Protein AF-A0A706GX93-F1 (afdb_monomer)

Sequence (70 aa):
IEPFDENRVKIKHKLSYVRPTNRGKISEEDTTETPMYVNRGGRLTILQEDQGQLLTLAGEPDGKLRAAGH

Solvent-accessible surface area (backbone atoms only — not comparable to full-atom values): 4694 Å² total; per-residue (Å²): 133,78,82,82,54,86,80,39,50,73,49,75,47,77,50,79,47,76,46,80,49,102,88,53,70,50,76,48,77,49,76,50,74,48,64,24,29,72,44,83,68,71,44,74,32,82,63,81,72,90,76,73,81,56,51,43,97,86,66,47,77,38,74,74,72,66,77,53,74,125

InterPro domains:
  IPR059854 Uncharacterized protein YfdP [PF27127] (1-44)

Structure (mmCIF, N/CA/C/O backbone):
data_AF-A0A706GX93-F1
#
_entry.id   AF-A0A706GX93-F1
#
loop_
_atom_site.group_PDB
_atom_site.id
_atom_site.type_symbol
_atom_site.label_atom_id
_atom_site.label_alt_id
_atom_site.label_comp_id
_atom_site.label_asym_id
_atom_site.label_entity_id
_atom_site.label_seq_id
_atom_site.pdbx_PDB_ins_code
_atom_site.Cartn_x
_atom_site.Cartn_y
_atom_site.Cartn_z
_atom_site.occupancy
_atom_site.B_iso_or_equiv
_atom_site.auth_seq_id
_atom_site.auth_comp_id
_atom_site.auth_asym_id
_atom_site.auth_atom_id
_atom_site.pdbx_PDB_model_num
ATOM 1 N N . ILE A 1 1 ? 6.799 17.175 3.661 1.00 45.06 1 ILE A N 1
ATOM 2 C CA . ILE A 1 1 ? 6.029 16.450 2.623 1.00 45.06 1 ILE A CA 1
ATOM 3 C C . ILE A 1 1 ? 6.821 15.182 2.376 1.00 45.06 1 ILE A C 1
ATOM 5 O O . ILE A 1 1 ? 7.960 15.292 1.946 1.00 45.06 1 ILE A O 1
ATOM 9 N N . GLU A 1 2 ? 6.304 14.043 2.835 1.00 55.69 2 GLU A N 1
ATOM 10 C CA . GLU A 1 2 ? 7.038 12.772 2.901 1.00 55.69 2 GLU A CA 1
ATOM 11 C C . GLU A 1 2 ? 7.248 12.196 1.485 1.00 55.69 2 GLU A C 1
ATOM 13 O O . GLU A 1 2 ? 6.269 11.838 0.831 1.00 55.69 2 GLU A O 1
ATOM 18 N N . PRO A 1 3 ? 8.492 12.094 0.988 1.00 57.91 3 PRO A N 1
ATOM 19 C CA . PRO A 1 3 ? 8.790 11.746 -0.407 1.00 57.91 3 PRO A CA 1
ATOM 20 C C . PRO A 1 3 ? 8.563 10.262 -0.759 1.00 57.91 3 PRO A C 1
ATOM 22 O O . PRO A 1 3 ? 8.733 9.865 -1.907 1.00 57.91 3 PRO A O 1
ATOM 25 N N . PHE A 1 4 ? 8.185 9.418 0.206 1.00 57.72 4 PHE A N 1
ATOM 26 C CA . PHE A 1 4 ? 8.038 7.970 0.004 1.00 57.72 4 PHE A CA 1
ATOM 27 C C . PHE A 1 4 ? 6.710 7.534 -0.643 1.00 57.72 4 PHE A C 1
ATOM 29 O O . PHE A 1 4 ? 6.589 6.369 -1.029 1.00 57.72 4 PHE A O 1
ATOM 36 N N . ASP A 1 5 ? 5.730 8.433 -0.769 1.00 61.81 5 ASP A N 1
ATOM 37 C CA . ASP A 1 5 ? 4.365 8.091 -1.197 1.00 61.81 5 ASP A CA 1
ATOM 38 C C . ASP A 1 5 ? 4.098 8.260 -2.704 1.00 61.81 5 ASP A C 1
ATOM 40 O O . ASP A 1 5 ? 3.118 7.709 -3.200 1.00 61.81 5 ASP A O 1
ATOM 44 N N . GLU A 1 6 ? 4.939 8.978 -3.457 1.00 67.62 6 GLU A N 1
ATOM 45 C CA . GLU A 1 6 ? 4.614 9.370 -4.845 1.00 67.62 6 GLU A CA 1
ATOM 46 C C . GLU A 1 6 ? 4.465 8.193 -5.827 1.00 67.62 6 GLU A C 1
ATOM 48 O O . GLU A 1 6 ? 3.710 8.301 -6.788 1.00 67.62 6 GLU A O 1
ATOM 53 N N . ASN A 1 7 ? 5.108 7.048 -5.566 1.00 76.75 7 ASN A N 1
ATOM 54 C CA . ASN A 1 7 ? 5.083 5.869 -6.450 1.00 76.75 7 ASN A CA 1
ATOM 55 C C . ASN A 1 7 ? 4.435 4.628 -5.810 1.00 76.75 7 ASN A C 1
ATOM 57 O O . ASN A 1 7 ? 4.678 3.501 -6.249 1.00 76.75 7 ASN A O 1
ATOM 61 N N . ARG A 1 8 ? 3.644 4.805 -4.744 1.00 87.31 8 ARG A N 1
ATOM 62 C CA . ARG A 1 8 ? 3.007 3.700 -4.014 1.00 87.31 8 ARG A CA 1
ATOM 63 C C . ARG A 1 8 ? 1.491 3.831 -4.022 1.00 87.31 8 ARG A C 1
ATOM 65 O O . ARG A 1 8 ? 0.934 4.922 -3.971 1.00 87.31 8 ARG A O 1
ATOM 72 N N . VAL A 1 9 ? 0.813 2.690 -4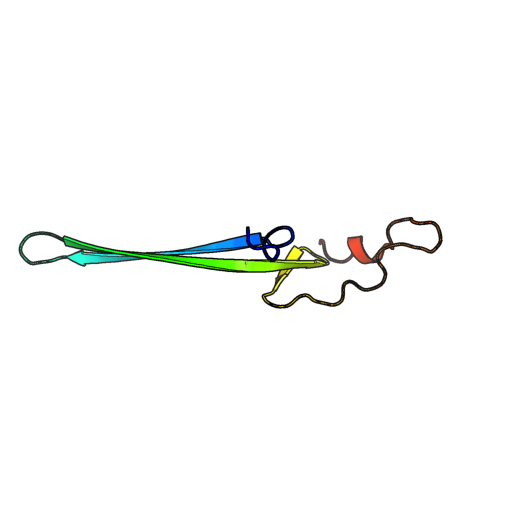.034 1.00 90.44 9 VAL A N 1
ATOM 73 C CA . VAL A 1 9 ? -0.643 2.618 -3.886 1.00 90.44 9 VAL A CA 1
ATOM 74 C C . VAL A 1 9 ? -0.973 2.401 -2.415 1.00 90.44 9 VAL A C 1
ATOM 76 O O . VAL A 1 9 ? -0.440 1.489 -1.788 1.00 90.44 9 VAL A O 1
ATOM 79 N N . LYS A 1 10 ? -1.865 3.221 -1.852 1.00 91.38 10 LYS A N 1
ATOM 80 C CA . LYS A 1 10 ? -2.324 3.067 -0.465 1.00 91.38 10 LYS A CA 1
ATOM 81 C C . LYS A 1 10 ? -3.453 2.049 -0.393 1.00 91.38 10 LYS A C 1
ATOM 83 O O . LYS A 1 10 ? -4.530 2.281 -0.941 1.00 91.38 10 LYS A O 1
ATOM 88 N N . ILE A 1 11 ? -3.228 0.950 0.319 1.00 91.31 11 ILE A N 1
ATOM 89 C CA . ILE A 1 11 ? -4.292 0.021 0.697 1.00 91.31 11 ILE A CA 1
ATOM 90 C C . ILE A 1 11 ? -4.860 0.489 2.033 1.00 91.31 11 ILE A C 1
ATOM 92 O O . ILE A 1 11 ? -4.146 0.528 3.036 1.00 91.31 11 ILE A O 1
ATOM 96 N N . LYS A 1 12 ? -6.141 0.869 2.031 1.00 93.44 12 LYS A N 1
ATOM 97 C CA . LYS A 1 12 ? -6.870 1.248 3.243 1.00 93.44 12 LYS A CA 1
ATOM 98 C C . LYS A 1 12 ? -7.601 0.036 3.798 1.00 93.44 12 LYS A C 1
ATOM 100 O O . LYS A 1 12 ? -8.375 -0.601 3.084 1.00 93.44 12 LYS A O 1
ATOM 105 N N . HIS A 1 13 ? -7.404 -0.239 5.076 1.00 93.69 13 HIS A N 1
ATOM 106 C CA . HIS A 1 13 ? -8.179 -1.212 5.828 1.00 93.69 13 HIS A CA 1
ATOM 107 C C . HIS A 1 13 ? -9.100 -0.461 6.779 1.00 93.69 13 HIS A C 1
ATOM 109 O O . HIS A 1 13 ? -8.676 0.478 7.448 1.00 93.69 13 HIS A O 1
ATOM 115 N N . LYS A 1 14 ? -10.364 -0.874 6.828 1.00 94.56 14 LYS A N 1
ATOM 116 C CA . LYS A 1 14 ? -11.351 -0.352 7.769 1.00 94.56 14 LYS A CA 1
ATOM 117 C C . LYS A 1 14 ? -11.958 -1.523 8.519 1.00 94.56 14 LYS A C 1
ATOM 119 O O . LYS A 1 14 ? -12.592 -2.381 7.907 1.00 94.56 14 LYS A O 1
ATOM 124 N N . LEU A 1 15 ? -11.769 -1.544 9.832 1.00 93.94 15 LEU A N 1
ATOM 125 C CA . LEU A 1 15 ? -12.447 -2.460 10.731 1.00 93.94 15 LEU A CA 1
ATOM 126 C C . LEU A 1 15 ? -13.561 -1.695 11.442 1.00 93.94 15 LEU A C 1
ATOM 128 O O . LEU A 1 15 ? -13.339 -0.634 12.018 1.00 93.94 15 LEU A O 1
ATOM 132 N N . SER A 1 16 ? -14.779 -2.226 11.382 1.00 94.06 16 SER A N 1
ATOM 133 C CA . SER A 1 16 ? -15.930 -1.655 12.080 1.00 94.06 16 SER A CA 1
ATOM 134 C C . SER A 1 16 ? -16.482 -2.682 13.054 1.00 94.06 16 SER A C 1
ATOM 136 O O . SER A 1 16 ? -16.905 -3.764 12.650 1.00 94.06 16 SER A O 1
ATOM 138 N N . TYR A 1 17 ? -16.482 -2.333 14.337 1.00 94.75 17 TYR A N 1
ATOM 139 C CA . TYR A 1 17 ? -16.986 -3.167 15.416 1.00 94.75 17 TYR A CA 1
ATOM 140 C C . TYR A 1 17 ? -18.186 -2.496 16.080 1.00 94.75 17 TYR A C 1
ATOM 142 O O . TYR A 1 17 ? -18.161 -1.310 16.409 1.00 94.75 17 TYR A O 1
ATOM 150 N N . VAL A 1 18 ? -19.260 -3.260 16.278 1.00 94.75 18 VAL A N 1
ATOM 151 C CA . VAL A 1 18 ? -20.460 -2.789 16.972 1.00 94.75 18 VAL A CA 1
ATOM 152 C C . VAL A 1 18 ? -20.836 -3.797 18.041 1.00 94.75 18 VAL A C 1
ATOM 154 O O . VAL A 1 18 ? -21.094 -4.964 17.750 1.00 94.75 18 VAL A O 1
ATOM 157 N N . ARG A 1 19 ? -20.922 -3.323 19.283 1.00 94.06 19 ARG A N 1
ATOM 158 C CA . ARG A 1 19 ? -21.352 -4.115 20.431 1.00 94.06 19 ARG A CA 1
ATOM 159 C C . ARG A 1 19 ? -22.665 -3.568 20.993 1.00 94.06 19 ARG A C 1
ATOM 161 O O . ARG A 1 19 ? -22.688 -2.428 21.464 1.00 94.06 19 ARG A O 1
ATOM 168 N N . PRO A 1 20 ? -23.751 -4.357 20.996 1.00 93.81 20 PRO A N 1
ATOM 169 C CA . PRO A 1 20 ? -24.977 -3.990 21.695 1.00 93.81 20 PRO A CA 1
ATOM 170 C C . PRO A 1 20 ? -24.747 -3.869 23.207 1.00 93.81 20 PRO A C 1
ATOM 172 O O . PRO A 1 20 ? -23.957 -4.612 23.792 1.00 93.81 20 PRO A O 1
ATOM 175 N N . THR A 1 21 ? -25.464 -2.957 23.853 1.00 93.44 21 THR A N 1
ATOM 176 C CA . THR A 1 21 ? -25.499 -2.798 25.312 1.00 93.44 21 THR A CA 1
ATOM 177 C C . THR A 1 21 ? -26.946 -2.841 25.800 1.00 93.44 21 THR A C 1
ATOM 179 O O . THR A 1 21 ? -27.876 -2.650 25.017 1.00 93.44 21 THR A O 1
ATOM 182 N N . ASN A 1 22 ? -27.164 -3.047 27.104 1.00 91.44 22 ASN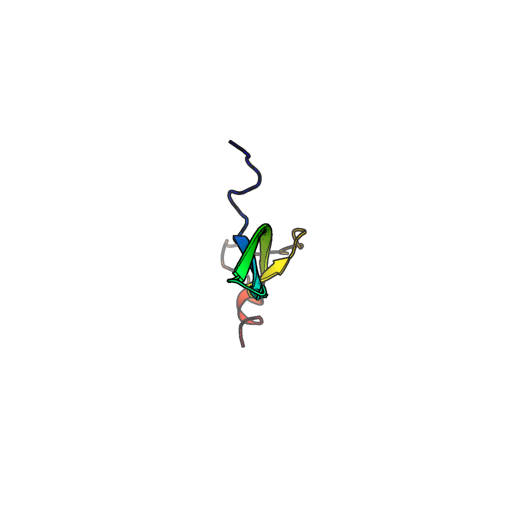 A N 1
ATOM 183 C CA . ASN A 1 22 ? -28.516 -3.111 27.685 1.00 91.44 22 ASN A CA 1
ATOM 184 C C . ASN A 1 22 ? -29.382 -1.866 27.394 1.00 91.44 22 ASN A C 1
ATOM 186 O O . ASN A 1 22 ? -30.603 -1.938 27.500 1.00 91.44 22 ASN A O 1
ATOM 190 N N . ARG A 1 23 ? -28.770 -0.724 27.045 1.00 89.00 23 ARG A N 1
ATOM 191 C CA . ARG A 1 23 ? -29.456 0.504 26.610 1.00 89.00 23 ARG A CA 1
ATOM 192 C C . ARG A 1 23 ? -28.737 1.169 25.428 1.00 89.00 23 ARG A C 1
ATOM 194 O O . ARG A 1 23 ? -28.425 2.354 25.493 1.00 89.00 23 ARG A O 1
ATOM 201 N N . GLY A 1 24 ? -28.446 0.428 24.358 1.00 91.44 24 GLY A N 1
ATOM 202 C CA . GLY A 1 24 ? -27.938 1.019 23.114 1.00 91.44 24 GLY A CA 1
ATOM 203 C C . GLY A 1 24 ? -26.866 0.189 22.419 1.00 91.44 24 GLY A C 1
ATOM 204 O O . GLY A 1 24 ? -26.941 -1.037 22.372 1.00 91.44 24 GLY A O 1
ATOM 205 N N . LYS A 1 25 ? -25.879 0.870 21.830 1.00 91.44 25 LYS A N 1
ATOM 206 C CA . LYS A 1 25 ? -24.742 0.253 21.140 1.00 91.44 25 LYS A CA 1
ATOM 207 C C . LYS A 1 25 ? -23.472 1.074 21.349 1.00 91.44 25 LYS A C 1
ATOM 209 O O . LYS A 1 25 ? -23.538 2.297 21.414 1.00 91.44 25 LYS A O 1
ATOM 214 N N . ILE A 1 26 ? -22.339 0.390 21.428 1.00 91.62 26 ILE A N 1
ATOM 215 C CA . ILE A 1 26 ? -20.995 0.966 21.340 1.00 91.62 26 ILE A CA 1
ATOM 216 C C . ILE A 1 26 ? -20.469 0.639 19.944 1.00 91.62 26 ILE A C 1
ATOM 218 O O . ILE A 1 26 ? -20.622 -0.494 19.485 1.00 91.62 26 ILE A O 1
ATOM 222 N N . SER A 1 27 ? -19.889 1.625 19.266 1.00 92.19 27 SER A N 1
ATOM 223 C CA . SER A 1 27 ? -19.241 1.450 17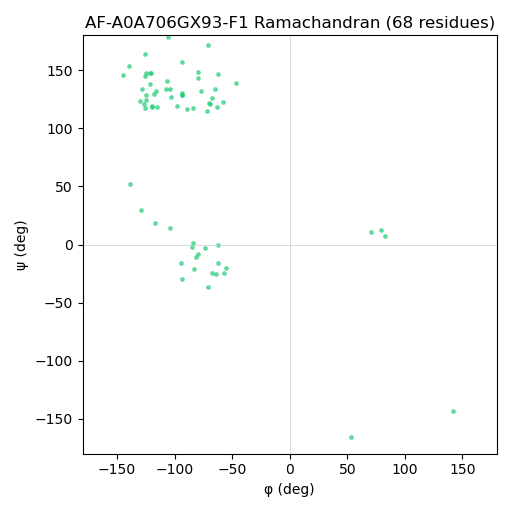.967 1.00 92.19 27 SER A CA 1
ATOM 224 C C . SER A 1 27 ? -17.784 1.871 18.044 1.00 92.19 27 SER A C 1
ATOM 226 O O . SER A 1 27 ? -17.482 2.917 18.616 1.00 92.19 27 SER A O 1
ATOM 228 N N . GLU A 1 28 ? -16.924 1.082 17.421 1.00 91.62 28 GLU A N 1
ATOM 229 C CA . GLU A 1 28 ? -15.501 1.349 17.266 1.00 91.62 28 GLU A CA 1
ATOM 230 C C . GLU A 1 28 ? -15.134 1.204 15.787 1.00 91.62 28 GLU A C 1
ATOM 232 O O . GLU A 1 28 ? -15.576 0.269 15.110 1.00 91.62 28 GLU A O 1
ATOM 237 N N . GLU A 1 29 ? -14.374 2.167 15.277 1.00 93.00 29 GLU A N 1
ATOM 238 C CA . GLU A 1 29 ? -13.858 2.172 13.914 1.00 93.00 29 GLU A CA 1
ATOM 239 C C . GLU A 1 29 ? -12.343 2.329 13.978 1.00 93.00 29 GLU A C 1
ATOM 241 O O . GLU A 1 29 ? -11.849 3.291 14.565 1.00 93.00 29 GLU A O 1
ATOM 246 N N . ASP A 1 30 ? -11.635 1.382 13.369 1.00 91.62 30 ASP A N 1
ATOM 247 C CA . ASP A 1 30 ? -10.187 1.427 13.209 1.00 91.62 30 ASP A CA 1
ATOM 248 C C . ASP A 1 30 ? -9.848 1.465 11.717 1.00 91.62 30 ASP A C 1
ATOM 250 O O . ASP A 1 30 ? -10.363 0.672 10.919 1.00 91.62 30 ASP A O 1
ATOM 254 N N . THR A 1 31 ? -9.004 2.419 11.335 1.00 92.19 31 THR A N 1
ATOM 255 C CA . THR A 1 31 ? -8.578 2.625 9.952 1.00 92.19 31 THR A CA 1
ATOM 256 C C . THR A 1 31 ? -7.066 2.638 9.878 1.00 92.19 31 THR A C 1
ATOM 258 O O . THR A 1 31 ? -6.421 3.504 10.468 1.00 92.19 31 THR A O 1
ATOM 261 N N . THR A 1 32 ? -6.506 1.724 9.092 1.00 92.62 32 THR A N 1
ATOM 262 C CA . T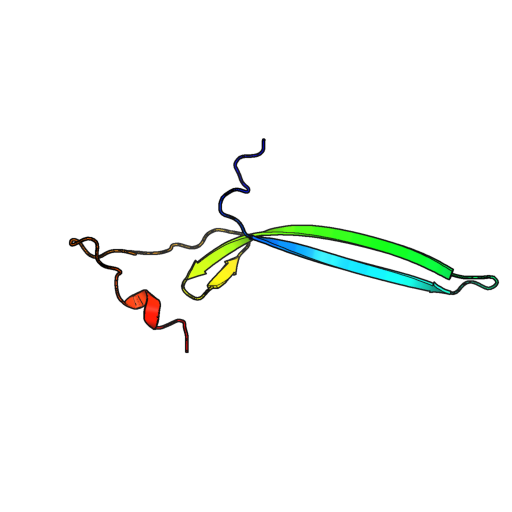HR A 1 32 ? -5.066 1.652 8.844 1.00 92.62 32 THR A CA 1
ATOM 263 C C . THR A 1 32 ? -4.783 1.782 7.354 1.00 92.62 32 THR A C 1
ATOM 265 O O . THR A 1 32 ? -5.581 1.374 6.507 1.00 92.62 32 THR A O 1
ATOM 268 N N . GLU A 1 33 ? -3.647 2.385 7.011 1.00 90.75 33 GLU A N 1
ATOM 269 C CA . GLU A 1 33 ? -3.214 2.551 5.625 1.00 90.75 33 GLU A CA 1
ATOM 270 C C . GLU A 1 33 ? -1.823 1.949 5.457 1.00 90.75 33 GLU A C 1
ATOM 272 O O . GLU A 1 33 ? -0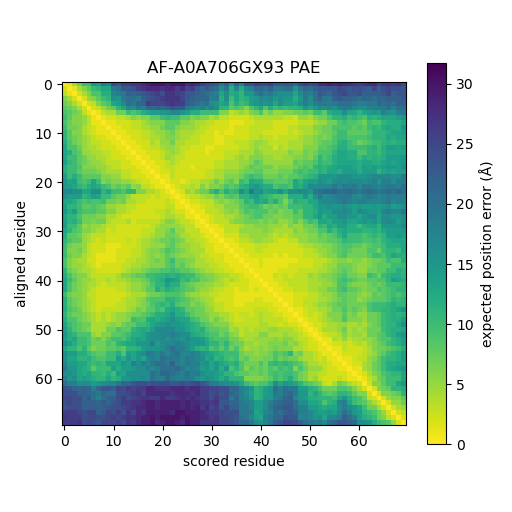.910 2.257 6.219 1.00 90.75 33 GLU A O 1
ATOM 277 N N . THR A 1 34 ? -1.660 1.086 4.454 1.00 90.50 34 THR A N 1
ATOM 278 C CA . THR A 1 34 ? -0.361 0.499 4.106 1.00 90.50 34 THR A CA 1
ATOM 279 C C . THR A 1 34 ? -0.000 0.876 2.670 1.00 90.50 34 THR A C 1
ATOM 281 O O . THR A 1 34 ? -0.741 0.519 1.747 1.00 90.50 34 THR A O 1
ATOM 284 N N . PRO A 1 35 ? 1.104 1.607 2.440 1.00 90.88 35 PRO A N 1
ATOM 285 C CA . PRO A 1 35 ? 1.569 1.914 1.094 1.00 90.88 35 PRO A CA 1
ATOM 286 C C . PRO A 1 35 ? 2.267 0.691 0.476 1.00 90.88 35 PRO A C 1
ATOM 288 O O . PRO A 1 35 ? 3.130 0.078 1.101 1.00 90.88 35 PRO A O 1
ATOM 291 N N . MET A 1 36 ? 1.905 0.349 -0.761 1.00 91.94 36 MET A N 1
ATOM 292 C CA . MET A 1 36 ? 2.366 -0.843 -1.482 1.00 91.94 36 MET A CA 1
ATOM 293 C C . MET A 1 36 ? 2.972 -0.471 -2.840 1.00 91.94 36 MET A C 1
ATOM 295 O O . MET A 1 36 ? 2.490 0.434 -3.522 1.00 91.94 36 MET A O 1
ATOM 299 N N . TYR A 1 37 ? 4.004 -1.199 -3.256 1.00 90.56 37 TYR A N 1
ATOM 300 C CA . TYR A 1 37 ? 4.584 -1.126 -4.596 1.00 90.56 37 TYR A CA 1
ATOM 301 C C . TYR A 1 37 ? 3.756 -1.926 -5.596 1.00 90.56 37 TYR A C 1
ATOM 303 O O . TYR A 1 37 ? 3.268 -3.008 -5.273 1.00 90.56 37 TYR A O 1
ATOM 311 N N . VAL A 1 38 ? 3.644 -1.413 -6.822 1.00 88.19 38 VAL A N 1
ATOM 312 C CA . VAL A 1 38 ? 3.036 -2.123 -7.952 1.00 88.19 38 VAL A CA 1
ATOM 313 C C . VAL A 1 38 ? 4.147 -2.738 -8.791 1.00 88.19 38 VAL A C 1
ATOM 315 O O . VAL A 1 38 ? 4.990 -2.023 -9.327 1.00 88.19 38 VAL A O 1
ATOM 318 N N . ASN A 1 39 ? 4.141 -4.060 -8.916 1.00 85.56 39 ASN A N 1
ATOM 319 C CA . ASN A 1 39 ? 5.107 -4.802 -9.722 1.00 85.56 39 ASN A CA 1
ATOM 320 C C . ASN A 1 39 ? 4.463 -5.298 -11.026 1.00 85.56 39 ASN A C 1
ATOM 322 O O . ASN A 1 39 ? 3.268 -5.101 -11.277 1.00 85.56 39 ASN A O 1
ATOM 326 N N . ARG A 1 40 ? 5.259 -5.974 -11.863 1.00 80.12 40 ARG A N 1
ATOM 327 C CA . ARG A 1 40 ? 4.787 -6.643 -13.088 1.00 80.12 40 ARG A CA 1
ATOM 328 C C . ARG A 1 40 ? 3.525 -7.479 -12.834 1.00 80.12 40 ARG A C 1
ATOM 330 O O . ARG A 1 40 ? 3.405 -8.156 -11.816 1.00 80.12 40 ARG A O 1
ATOM 337 N N . GLY A 1 41 ? 2.579 -7.416 -13.773 1.00 79.50 41 GLY A N 1
ATOM 338 C CA . GLY A 1 41 ? 1.282 -8.095 -13.652 1.00 79.50 41 GLY A CA 1
ATOM 339 C C . GLY A 1 41 ? 0.341 -7.490 -12.601 1.00 79.50 41 GLY A C 1
ATOM 340 O O . GLY A 1 41 ? -0.661 -8.107 -12.265 1.00 79.50 41 GLY A O 1
ATOM 341 N N . GLY A 1 42 ? 0.652 -6.307 -12.054 1.00 83.69 42 GLY A N 1
ATOM 342 C CA . GLY A 1 42 ? -0.185 -5.635 -11.054 1.00 83.69 42 GLY A CA 1
ATOM 343 C C . GLY A 1 42 ? -0.033 -6.183 -9.632 1.00 83.69 42 GLY A C 1
ATOM 344 O O . GLY A 1 42 ? -0.840 -5.864 -8.760 1.00 83.69 42 GLY A O 1
ATOM 345 N N . ARG A 1 43 ? 0.991 -7.004 -9.371 1.00 85.75 43 ARG A N 1
ATOM 346 C CA . ARG A 1 43 ? 1.231 -7.592 -8.049 1.00 85.75 43 ARG A CA 1
ATOM 347 C C . ARG A 1 43 ? 1.627 -6.518 -7.035 1.00 85.75 43 ARG A C 1
ATOM 349 O O . ARG A 1 43 ? 2.606 -5.804 -7.247 1.00 85.75 43 ARG A O 1
ATOM 356 N N . LEU A 1 44 ? 0.915 -6.460 -5.910 1.00 90.38 44 LEU A N 1
ATOM 357 C CA . LEU A 1 44 ? 1.179 -5.512 -4.827 1.00 90.38 44 LEU A CA 1
ATOM 358 C C . LEU A 1 44 ? 2.085 -6.121 -3.752 1.00 90.38 44 LEU A C 1
ATOM 360 O O . LEU A 1 44 ? 1.799 -7.208 -3.248 1.00 90.38 44 LEU A O 1
ATOM 364 N N . THR A 1 45 ? 3.145 -5.412 -3.363 1.00 90.06 45 THR A N 1
ATOM 365 C CA . THR A 1 45 ? 4.077 -5.845 -2.306 1.00 90.06 45 THR A CA 1
ATOM 366 C C . THR A 1 45 ? 4.493 -4.689 -1.400 1.00 90.06 45 THR A C 1
ATOM 368 O O . THR A 1 45 ? 4.508 -3.532 -1.809 1.00 90.06 45 THR A O 1
ATOM 371 N N . ILE A 1 46 ? 4.866 -4.998 -0.155 1.00 89.56 46 ILE A N 1
ATOM 372 C CA . ILE A 1 46 ? 5.374 -3.995 0.801 1.00 89.56 46 ILE A CA 1
ATOM 373 C C . ILE A 1 46 ? 6.778 -3.519 0.395 1.00 89.56 46 ILE A C 1
ATOM 375 O O . ILE A 1 46 ? 7.114 -2.345 0.533 1.00 89.56 46 ILE A O 1
ATOM 379 N N . LEU A 1 47 ? 7.596 -4.435 -0.128 1.00 88.25 47 LEU A N 1
ATOM 380 C CA . LEU A 1 47 ? 8.947 -4.165 -0.616 1.00 88.25 47 LEU A CA 1
ATOM 381 C C . LEU A 1 47 ? 8.962 -4.210 -2.141 1.00 88.25 47 LEU A C 1
ATOM 383 O O . LEU A 1 47 ? 8.306 -5.062 -2.737 1.00 88.25 47 LEU A O 1
ATOM 387 N N . GLN A 1 48 ? 9.715 -3.310 -2.761 1.00 85.19 48 GLN A N 1
ATOM 388 C CA . GLN A 1 48 ? 9.849 -3.253 -4.213 1.00 85.19 48 GLN A CA 1
ATOM 389 C C . GLN A 1 48 ? 10.536 -4.518 -4.752 1.00 85.19 48 GLN A C 1
ATOM 391 O O . GLN A 1 48 ? 11.562 -4.936 -4.216 1.00 85.19 48 GLN A O 1
ATOM 396 N N . GLU A 1 49 ? 9.993 -5.104 -5.822 1.00 84.38 49 GLU A N 1
ATOM 397 C CA . GLU A 1 49 ? 10.624 -6.223 -6.531 1.00 84.38 49 GLU A CA 1
ATOM 398 C C . GLU A 1 49 ? 11.483 -5.722 -7.707 1.00 84.38 49 GLU A C 1
ATOM 400 O O . GLU A 1 49 ? 11.255 -4.630 -8.246 1.00 84.38 49 GLU A O 1
ATOM 405 N N . ASP A 1 50 ? 12.461 -6.537 -8.124 1.00 85.19 50 ASP A N 1
ATOM 406 C CA . ASP A 1 50 ? 13.226 -6.289 -9.348 1.00 85.19 50 ASP A CA 1
ATOM 407 C C . ASP A 1 50 ? 12.297 -6.345 -10.570 1.00 85.19 50 ASP A C 1
ATOM 409 O O . ASP A 1 50 ? 11.681 -7.369 -10.877 1.00 85.19 50 ASP A O 1
ATOM 413 N N . GLN A 1 51 ? 12.205 -5.217 -11.274 1.00 76.50 51 GLN A N 1
ATOM 414 C CA . GLN A 1 51 ? 11.385 -5.079 -12.469 1.00 76.50 51 GLN A CA 1
ATOM 415 C C . 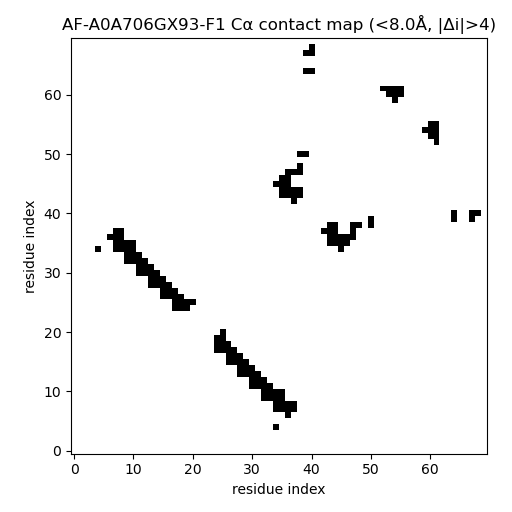GLN A 1 51 ? 12.098 -5.558 -13.726 1.00 76.50 51 GLN A C 1
ATOM 417 O O . GLN A 1 51 ? 11.493 -5.434 -14.781 1.00 76.50 51 GLN A O 1
ATOM 422 N N . GLY A 1 52 ? 13.334 -6.066 -13.662 1.00 80.06 52 GLY A N 1
ATOM 423 C CA . GLY A 1 52 ? 14.121 -6.531 -14.805 1.00 80.06 52 GLY A CA 1
ATOM 424 C C . GLY A 1 52 ? 14.260 -5.504 -15.937 1.00 80.06 52 GLY A C 1
ATOM 425 O O . GLY A 1 52 ? 13.946 -4.323 -15.795 1.00 80.06 52 GLY A O 1
ATOM 426 N N . GLN A 1 53 ? 14.696 -5.960 -17.114 1.00 82.44 53 GLN A N 1
ATOM 427 C CA . GLN A 1 53 ? 14.742 -5.099 -18.298 1.00 82.44 53 GLN A CA 1
ATOM 428 C C . GLN A 1 53 ? 13.317 -4.774 -18.768 1.00 82.44 53 GLN A C 1
ATOM 430 O O . GLN A 1 53 ? 12.537 -5.683 -19.055 1.00 82.44 53 GLN A O 1
ATOM 435 N N . LEU A 1 54 ? 12.977 -3.483 -18.809 1.00 77.50 54 LEU A N 1
ATOM 436 C CA . LEU A 1 54 ? 11.666 -2.993 -19.257 1.00 77.50 54 LEU A CA 1
ATOM 437 C C . LEU A 1 54 ? 11.645 -2.629 -20.743 1.00 77.50 54 LEU A C 1
ATOM 439 O O . LEU A 1 54 ? 10.599 -2.736 -21.377 1.00 77.50 54 LEU A O 1
ATOM 443 N N . LEU A 1 55 ? 12.786 -2.196 -21.284 1.00 83.25 55 LEU A N 1
ATOM 444 C CA . LEU A 1 55 ? 12.908 -1.684 -22.646 1.00 83.25 55 LEU A CA 1
ATOM 445 C C . LEU A 1 55 ? 13.982 -2.446 -23.422 1.00 83.25 55 LEU A C 1
ATOM 447 O O . LEU A 1 55 ? 14.996 -2.846 -22.860 1.00 83.25 55 LEU A O 1
ATOM 451 N N . THR A 1 56 ? 13.816 -2.612 -24.724 1.00 84.38 56 THR A N 1
ATOM 452 C CA . THR A 1 56 ? 14.896 -3.080 -25.597 1.00 84.38 56 THR A CA 1
ATOM 453 C C . THR A 1 56 ? 15.963 -1.990 -25.759 1.00 84.38 56 THR A C 1
ATOM 455 O O . THR A 1 56 ? 15.764 -0.838 -25.369 1.00 84.38 56 THR A O 1
ATOM 458 N N . LEU A 1 57 ? 17.102 -2.319 -26.381 1.00 85.31 57 LEU A N 1
ATOM 459 C CA . LEU A 1 57 ? 18.119 -1.320 -26.752 1.00 85.31 57 LEU A CA 1
ATOM 460 C C . LEU A 1 57 ? 17.563 -0.204 -27.659 1.00 85.31 57 LEU A C 1
ATOM 462 O O . LEU A 1 57 ? 18.104 0.896 -27.662 1.00 85.31 57 LEU A O 1
ATOM 466 N N . ALA A 1 58 ? 16.485 -0.478 -28.399 1.00 88.62 58 ALA A N 1
ATOM 467 C CA . ALA A 1 58 ? 15.790 0.495 -29.240 1.00 88.62 58 ALA A CA 1
ATOM 468 C C . ALA A 1 58 ? 14.749 1.338 -28.472 1.00 88.62 58 ALA A C 1
ATOM 470 O O . ALA A 1 58 ? 14.119 2.211 -29.061 1.00 88.62 58 ALA A O 1
ATOM 471 N N . GLY A 1 59 ? 14.557 1.090 -27.170 1.00 82.75 59 GLY A N 1
ATOM 472 C CA . GLY A 1 59 ? 13.580 1.794 -26.333 1.00 82.75 59 GLY A CA 1
ATOM 473 C C . GLY A 1 59 ? 12.149 1.258 -26.433 1.00 82.75 59 GLY A C 1
ATOM 474 O O . GLY A 1 59 ? 11.238 1.851 -25.860 1.00 82.75 59 GLY A O 1
ATOM 475 N N . GLU A 1 60 ? 11.930 0.143 -27.133 1.00 86.00 60 GLU A N 1
ATOM 476 C CA . GLU A 1 60 ? 10.609 -0.487 -27.234 1.00 86.00 60 GLU A CA 1
ATOM 477 C C . GLU A 1 60 ? 10.294 -1.312 -25.975 1.00 86.00 60 GLU A C 1
ATOM 479 O O . GLU A 1 60 ? 11.217 -1.880 -25.391 1.00 86.00 60 GLU A O 1
ATOM 484 N N . PRO A 1 61 ? 9.023 -1.439 -25.548 1.00 78.88 61 PRO A N 1
ATOM 485 C CA . PRO A 1 61 ? 8.659 -2.282 -24.410 1.00 78.88 61 PRO A CA 1
ATOM 486 C C . PRO A 1 61 ? 9.086 -3.743 -24.625 1.00 78.88 61 PRO A C 1
ATOM 488 O O . PRO A 1 61 ? 8.655 -4.383 -25.585 1.00 78.88 61 PRO A O 1
ATOM 491 N N . ASP A 1 62 ? 9.903 -4.292 -23.721 1.00 73.50 62 ASP A N 1
ATOM 492 C CA . ASP A 1 62 ? 10.335 -5.691 -23.793 1.00 73.50 62 ASP A CA 1
ATOM 493 C C . ASP A 1 62 ? 9.137 -6.611 -23.480 1.00 73.50 62 ASP A C 1
ATOM 495 O O . ASP A 1 62 ? 8.491 -6.511 -22.430 1.00 73.50 62 ASP A O 1
ATOM 499 N N . GLY A 1 63 ? 8.791 -7.494 -24.422 1.00 60.81 63 GLY A N 1
ATOM 500 C CA . GLY A 1 63 ? 7.497 -8.191 -24.527 1.00 60.81 63 GLY A CA 1
ATOM 501 C C . GLY A 1 63 ? 7.107 -9.114 -23.363 1.00 60.81 63 GLY A C 1
ATOM 502 O O . GLY A 1 63 ? 6.004 -9.666 -23.363 1.00 60.81 63 GLY A O 1
ATOM 503 N N . LYS A 1 64 ? 7.947 -9.248 -22.329 1.00 59.47 64 LYS A N 1
ATOM 504 C CA . LYS A 1 64 ? 7.627 -9.962 -21.079 1.00 59.47 64 LYS A CA 1
ATOM 505 C C . LYS A 1 64 ? 6.466 -9.334 -20.298 1.00 59.47 64 LYS A C 1
ATOM 507 O O . LYS A 1 64 ? 5.888 -9.997 -19.444 1.00 59.47 64 LYS A O 1
ATOM 512 N N . LEU A 1 65 ? 6.082 -8.094 -20.612 1.00 56.00 65 LEU A N 1
ATOM 513 C CA . LEU A 1 65 ? 4.930 -7.412 -20.009 1.00 56.00 65 LEU A CA 1
ATOM 514 C C . LEU A 1 65 ? 3.571 -8.036 -20.387 1.00 56.00 65 LEU A C 1
ATOM 516 O O . LEU A 1 65 ? 2.619 -7.902 -19.624 1.00 56.00 65 LEU A O 1
ATOM 520 N N . ARG A 1 66 ? 3.461 -8.744 -21.524 1.00 53.44 66 ARG A N 1
ATOM 521 C CA . ARG A 1 66 ? 2.190 -9.337 -21.995 1.00 53.44 66 ARG A CA 1
ATOM 522 C C . ARG A 1 66 ? 1.846 -10.690 -21.365 1.00 53.44 66 ARG A C 1
ATOM 524 O O . ARG A 1 66 ? 0.683 -11.071 -21.361 1.00 53.44 66 ARG A O 1
ATOM 531 N N . ALA A 1 67 ? 2.828 -11.410 -20.822 1.00 53.09 67 ALA A N 1
ATOM 532 C CA . ALA A 1 67 ? 2.628 -12.774 -20.324 1.00 53.09 67 ALA A CA 1
ATOM 533 C C . ALA A 1 67 ? 1.977 -12.852 -18.926 1.00 53.09 67 ALA A C 1
ATOM 535 O O . ALA A 1 67 ? 1.637 -13.941 -18.482 1.00 53.09 67 ALA A O 1
ATOM 536 N N . ALA A 1 68 ? 1.804 -11.723 -18.231 1.00 52.47 68 ALA A N 1
ATOM 537 C CA . ALA A 1 68 ? 1.285 -11.668 -16.859 1.00 52.47 68 ALA A CA 1
ATOM 538 C C . ALA A 1 68 ? -0.182 -11.190 -16.761 1.00 52.47 68 ALA A C 1
ATOM 540 O O . ALA A 1 68 ? -0.619 -10.801 -15.682 1.00 52.47 68 ALA A O 1
ATOM 541 N N . GLY A 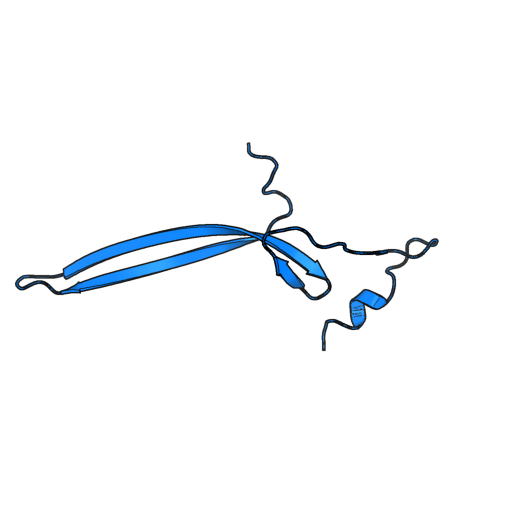1 69 ? -0.915 -11.158 -17.882 1.00 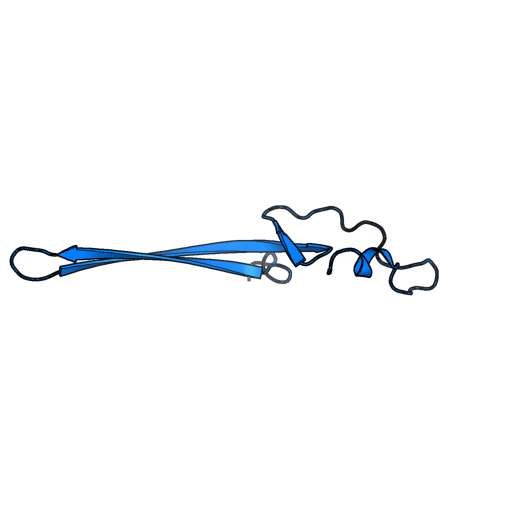48.88 69 GLY A N 1
ATOM 542 C CA . GLY A 1 69 ? -2.260 -10.573 -17.983 1.00 48.88 69 GL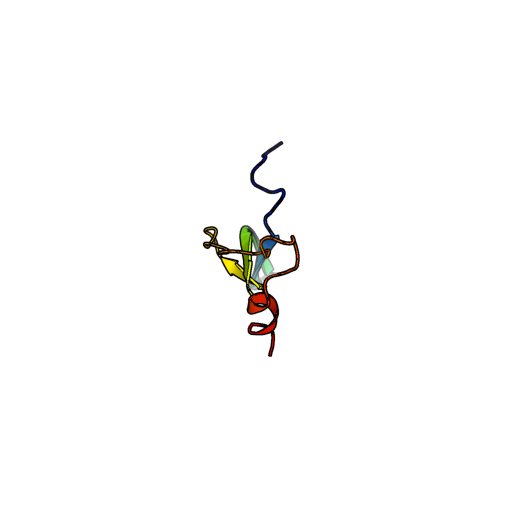Y A CA 1
ATOM 543 C C . GLY A 1 69 ? -3.326 -11.473 -18.620 1.00 48.88 69 GLY A C 1
ATOM 544 O O . GLY A 1 69 ? -4.239 -10.939 -19.248 1.00 48.88 69 GLY A O 1
ATOM 545 N N . HIS A 1 70 ? -3.208 -12.798 -18.484 1.00 38.47 70 HIS A N 1
ATOM 546 C CA . HIS A 1 70 ? -4.252 -13.771 -18.834 1.00 38.47 70 HIS A CA 1
ATOM 547 C C . HIS A 1 70 ? -4.495 -14.745 -17.686 1.00 38.47 70 HIS A C 1
ATOM 549 O O . HIS A 1 70 ? -3.490 -15.201 -17.094 1.00 38.47 70 HIS A O 1
#

pLDDT: mean 81.49, std 14.5, range [38.47, 94.75]

Secondary structure (DSSP, 8-state):
--TTSTT-EEEEEEEEEEEEETTEEEEEEEEEEEEEEE-GGG-EESSPPP----B-TTSPBPGGGGTT--

Organism: Salmonella typhimurium (NCBI:txid90371)

Foldseek 3Di:
DDPPQPQWDKDKDKDWDWDADPPGIDIDIDIDIQTWHQAQLRDTHSDDDDNPDQADPVRHGDPPSPVSDD

Radius of gyration: 20.63 Å; Cα contacts (8 Å, |Δi|>4): 82; chains: 1; bounding box: 48×30×57 Å

Mean predicted aligned error: 9.65 Å

Nearest PDB structures (foldseek):
  1vko-assembly1_A  TM=5.058E-01  e=3.681E+00  Caenorhabditis elegans
  6c21-assembly1_G  TM=5.934E-01  e=3.681E+00  Dubowvirus dv80alpha
  8jc7-assembly1_A  TM=4.828E-01  e=9.355E+00  Vibrio campbellii